Protein AF-A0A534Q2J2-F1 (afdb_monomer_lite)

Foldseek 3Di:
DAPDPQFEEDALPPALLVLLLVLCCCPPPNVSHDYDHDHPPDPPPPCRVGNAYACHPPHPQHDDQQFHSLRCSCVVRVNCPDVVSVLSRVLNCCRPPNVVCCVPPPSSVVLNVLLCVQLDDDDSVCSRVSSVSSSVSVVVVVVVVVVVD

Secondary structure (DSSP, 8-state):
----TTEEEEES---HHHHHHHHHIIIII-TT-EEEEE-TT-----HHHH-EE-SSTTSSS--BTTB-HHHHHHHHTT-TT-HHHHHHHHHHHHHHT-GGGGGT-HHHHHHHHHHHHHH-S--GGGHHHHHHHHHHHHHHHHHHHHHT-

Structure (mmCIF, N/CA/C/O backbone):
data_AF-A0A534Q2J2-F1
#
_entry.id   AF-A0A534Q2J2-F1
#
loop_
_atom_site.group_PDB
_atom_site.id
_atom_site.type_symbol
_atom_site.label_atom_id
_atom_site.label_alt_id
_atom_site.label_comp_id
_atom_site.label_asym_id
_atom_site.label_entity_id
_atom_site.label_seq_id
_atom_site.pdbx_PDB_ins_code
_atom_site.Cartn_x
_atom_site.Cartn_y
_atom_site.Cartn_z
_atom_site.occupancy
_atom_site.B_iso_or_equiv
_atom_site.auth_seq_id
_atom_site.auth_comp_id
_atom_site.auth_asym_id
_atom_site.auth_atom_id
_atom_site.pdbx_PDB_model_num
ATOM 1 N N . ALA A 1 1 ? 14.006 -16.209 -17.488 1.00 49.66 1 ALA A N 1
ATOM 2 C CA . ALA A 1 1 ? 13.308 -17.183 -16.625 1.00 49.66 1 ALA A CA 1
ATOM 3 C C . ALA A 1 1 ? 12.352 -16.402 -15.736 1.00 49.66 1 ALA A C 1
ATOM 5 O O . ALA A 1 1 ? 12.760 -15.357 -15.252 1.00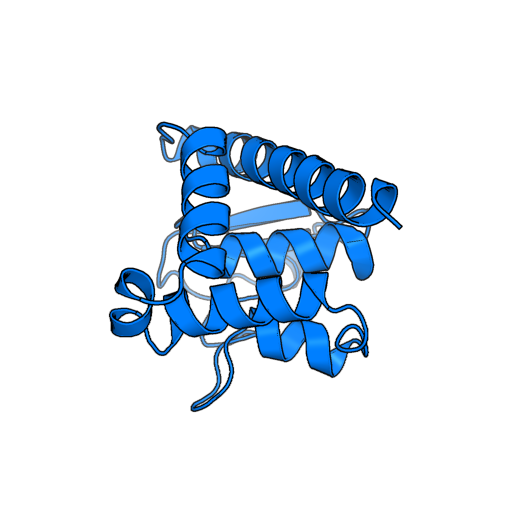 49.66 1 ALA A O 1
ATOM 6 N N . TYR A 1 2 ? 11.099 -16.844 -15.605 1.00 52.06 2 TYR A N 1
ATOM 7 C CA . TYR A 1 2 ? 10.082 -16.161 -14.800 1.00 52.06 2 TYR A CA 1
ATOM 8 C C . TYR A 1 2 ? 10.509 -16.102 -13.326 1.00 52.06 2 TYR A C 1
ATOM 10 O O . TYR A 1 2 ? 10.651 -17.160 -12.721 1.00 52.06 2 TYR A O 1
ATOM 18 N N . LEU A 1 3 ? 10.718 -14.911 -12.746 1.00 57.62 3 LEU A N 1
ATOM 19 C CA . LEU A 1 3 ? 11.135 -14.786 -11.333 1.00 57.62 3 LEU A CA 1
ATOM 20 C C . LEU A 1 3 ? 10.022 -15.117 -10.308 1.00 57.62 3 LEU A C 1
ATOM 22 O O . LEU A 1 3 ? 10.268 -15.087 -9.098 1.00 57.62 3 LEU A O 1
ATOM 26 N N . GLY A 1 4 ? 8.829 -15.513 -10.770 1.00 64.31 4 GLY A N 1
ATOM 27 C CA . GLY A 1 4 ? 7.817 -16.218 -9.976 1.00 64.31 4 GLY A CA 1
ATOM 28 C C . GLY A 1 4 ? 6.434 -15.566 -9.985 1.00 64.31 4 GLY A C 1
ATOM 29 O O . GLY A 1 4 ? 6.308 -14.357 -10.165 1.00 64.31 4 GLY A O 1
ATOM 30 N N . LYS A 1 5 ? 5.399 -16.393 -9.758 1.00 78.75 5 LYS A N 1
ATOM 31 C CA . LYS A 1 5 ? 3.964 -16.028 -9.763 1.00 78.75 5 LYS A CA 1
ATOM 32 C C . LYS A 1 5 ? 3.617 -14.850 -8.852 1.00 78.75 5 LYS A C 1
ATOM 34 O O . LYS A 1 5 ? 2.720 -14.080 -9.169 1.00 78.75 5 LYS A O 1
ATOM 39 N N . HIS A 1 6 ? 4.399 -14.712 -7.792 1.00 91.06 6 HIS A N 1
ATOM 40 C CA . HIS A 1 6 ? 4.155 -13.828 -6.664 1.00 91.06 6 HIS A CA 1
ATOM 41 C C . HIS A 1 6 ? 5.146 -12.657 -6.595 1.00 91.06 6 HIS A C 1
ATOM 43 O O . HIS A 1 6 ? 5.318 -12.061 -5.542 1.00 91.06 6 HIS A O 1
ATOM 49 N N . LEU A 1 7 ? 5.894 -12.368 -7.670 1.00 91.94 7 LEU A N 1
ATOM 50 C CA . LEU A 1 7 ? 6.807 -11.220 -7.690 1.00 91.94 7 LEU A CA 1
ATOM 51 C C . LEU A 1 7 ? 6.084 -9.965 -8.192 1.00 91.94 7 LEU A C 1
ATOM 53 O O . LEU A 1 7 ? 5.516 -9.974 -9.288 1.00 91.94 7 LEU A O 1
ATOM 57 N N . TYR A 1 8 ? 6.182 -8.885 -7.424 1.00 93.44 8 TYR A N 1
ATOM 58 C CA . TYR A 1 8 ? 5.623 -7.573 -7.727 1.00 93.44 8 TYR A CA 1
ATOM 59 C C . TYR A 1 8 ? 6.723 -6.512 -7.730 1.00 93.44 8 TYR A C 1
ATOM 61 O O . TYR A 1 8 ? 7.577 -6.522 -6.848 1.00 93.44 8 TYR A O 1
ATOM 69 N N . THR A 1 9 ? 6.704 -5.594 -8.698 1.00 93.25 9 THR A N 1
ATOM 70 C CA . THR A 1 9 ? 7.722 -4.535 -8.820 1.00 93.25 9 THR A CA 1
ATOM 71 C C . THR A 1 9 ? 7.128 -3.145 -8.674 1.00 93.25 9 THR A C 1
ATOM 73 O O . THR A 1 9 ? 6.100 -2.836 -9.273 1.00 93.25 9 THR A O 1
ATOM 76 N N . THR A 1 10 ? 7.816 -2.287 -7.929 1.00 94.69 10 THR A N 1
ATOM 77 C CA . THR A 1 10 ? 7.498 -0.860 -7.810 1.00 94.69 10 THR A CA 1
ATOM 78 C C . THR A 1 10 ? 8.774 -0.042 -7.580 1.00 94.69 10 THR A C 1
ATOM 80 O O . THR A 1 10 ? 9.884 -0.571 -7.690 1.00 94.69 10 THR A O 1
ATOM 83 N N . TRP A 1 11 ? 8.638 1.251 -7.302 1.00 94.44 11 TRP A N 1
ATOM 84 C CA . TRP A 1 11 ? 9.770 2.121 -7.001 1.00 94.44 11 TRP A CA 1
ATOM 85 C C . TRP A 1 11 ? 10.281 1.972 -5.565 1.00 94.44 11 TRP A C 1
ATOM 87 O O . TRP A 1 11 ? 9.532 1.628 -4.656 1.00 94.44 11 TRP A O 1
ATOM 97 N N . ASP A 1 12 ? 11.567 2.251 -5.359 1.00 94.75 12 ASP A N 1
ATOM 98 C CA . ASP A 1 12 ? 12.240 2.197 -4.051 1.00 94.75 12 ASP A CA 1
ATOM 99 C C . ASP A 1 12 ? 11.842 3.331 -3.077 1.00 94.75 12 ASP A C 1
ATOM 101 O O . ASP A 1 12 ? 12.229 3.319 -1.906 1.00 94.75 12 ASP A O 1
ATOM 105 N N . SER A 1 13 ? 10.999 4.271 -3.511 1.00 93.19 13 SER A N 1
ATOM 106 C CA . SER A 1 13 ? 10.403 5.306 -2.667 1.00 93.19 13 SER A CA 1
ATOM 107 C C . SER A 1 13 ? 9.284 4.735 -1.789 1.00 93.19 13 SER A C 1
ATOM 109 O O . SER A 1 13 ? 8.151 4.547 -2.226 1.00 93.19 13 SER A O 1
ATOM 111 N N . LEU A 1 14 ? 9.575 4.489 -0.513 1.00 95.81 14 LEU A N 1
ATOM 112 C CA . LEU A 1 14 ? 8.611 3.946 0.455 1.00 95.81 14 LEU A CA 1
ATOM 113 C C . LEU A 1 14 ? 7.670 5.018 1.034 1.00 95.81 14 LEU A C 1
ATOM 115 O O . LEU A 1 14 ? 7.703 5.319 2.233 1.00 95.81 14 LEU A O 1
ATOM 119 N N . GLU A 1 15 ? 6.852 5.612 0.171 1.00 96.62 15 GLU A N 1
ATOM 120 C CA . GLU A 1 15 ? 5.785 6.541 0.551 1.00 96.62 15 GLU A CA 1
ATOM 121 C C . GLU A 1 15 ? 4.543 5.787 1.072 1.00 96.62 15 GLU A C 1
ATOM 123 O O . GLU A 1 15 ? 4.351 4.608 0.741 1.00 96.62 15 GLU A O 1
ATOM 128 N N . PRO A 1 16 ? 3.711 6.410 1.932 1.00 98.19 16 PRO A N 1
ATOM 129 C CA . PRO A 1 16 ? 2.595 5.709 2.569 1.00 98.19 16 PRO A CA 1
ATOM 130 C C . PRO A 1 16 ? 1.543 5.138 1.606 1.00 98.19 16 PRO A C 1
ATOM 132 O O . PRO A 1 16 ? 1.034 4.048 1.847 1.00 98.19 16 PRO A O 1
ATOM 135 N N . ASP A 1 17 ? 1.242 5.820 0.506 1.00 97.94 17 ASP A N 1
ATOM 136 C CA . ASP A 1 17 ? 0.370 5.335 -0.572 1.00 97.94 17 ASP A CA 1
ATOM 137 C C . ASP A 1 17 ? 0.889 4.037 -1.212 1.00 97.94 17 ASP A C 1
ATOM 139 O O . ASP A 1 17 ? 0.143 3.066 -1.356 1.00 97.94 17 ASP A O 1
ATOM 143 N N . ARG A 1 18 ? 2.185 3.964 -1.521 1.00 97.69 18 ARG A N 1
ATOM 144 C CA . ARG A 1 18 ? 2.801 2.768 -2.118 1.00 97.69 18 ARG A CA 1
ATOM 145 C C . ARG A 1 18 ? 2.832 1.593 -1.153 1.00 97.69 18 ARG A C 1
ATOM 147 O O . ARG A 1 18 ? 2.488 0.467 -1.517 1.00 97.69 18 ARG A O 1
ATOM 154 N N . LEU A 1 19 ? 3.198 1.865 0.098 1.00 98.50 19 LEU A N 1
ATOM 155 C CA . LEU A 1 19 ? 3.180 0.882 1.182 1.00 98.50 19 LEU A CA 1
ATOM 156 C C . LEU A 1 19 ? 1.758 0.361 1.448 1.00 98.50 19 LEU A C 1
ATOM 158 O O . LEU A 1 19 ? 1.593 -0.821 1.742 1.00 98.50 19 LEU A O 1
ATOM 162 N N . ALA A 1 20 ? 0.729 1.200 1.286 1.00 98.44 20 ALA A N 1
ATOM 163 C CA . ALA A 1 20 ? -0.665 0.772 1.358 1.00 98.44 20 ALA A CA 1
ATOM 164 C C . ALA A 1 20 ? -1.003 -0.252 0.265 1.00 98.44 20 ALA A C 1
ATOM 166 O O . ALA A 1 20 ? -1.589 -1.295 0.561 1.00 98.44 20 ALA A O 1
ATOM 167 N N . VAL A 1 21 ? -0.595 -0.002 -0.985 1.00 98.31 21 VAL A N 1
ATOM 168 C CA . VAL A 1 21 ? -0.798 -0.946 -2.098 1.00 98.31 21 VAL A CA 1
ATOM 169 C C . VAL A 1 21 ? -0.073 -2.266 -1.837 1.00 98.31 21 VAL A C 1
ATOM 171 O O . VAL A 1 21 ? -0.673 -3.330 -1.994 1.00 98.31 21 VAL A O 1
ATOM 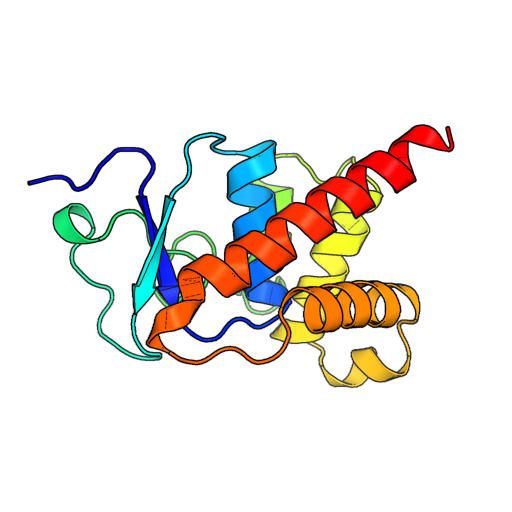174 N N . MET A 1 22 ? 1.186 -2.208 -1.388 1.00 98.38 22 MET A N 1
ATOM 175 C CA . MET A 1 22 ? 1.969 -3.392 -1.014 1.00 98.38 22 MET A CA 1
ATOM 176 C C . MET A 1 22 ? 1.251 -4.223 0.048 1.00 98.38 22 MET A C 1
ATOM 178 O O . MET A 1 22 ? 1.064 -5.428 -0.125 1.00 98.38 22 MET A O 1
ATOM 182 N N . TRP A 1 23 ? 0.813 -3.573 1.126 1.00 98.62 23 TRP A N 1
ATOM 183 C CA . TRP A 1 23 ? 0.153 -4.232 2.246 1.00 98.62 23 TRP A CA 1
ATOM 184 C C . TRP A 1 23 ? -1.174 -4.870 1.856 1.00 98.62 23 TRP A C 1
ATOM 186 O O . TRP A 1 23 ? -1.412 -6.032 2.183 1.00 98.62 23 TRP A O 1
ATOM 196 N N . VAL A 1 24 ? -2.008 -4.165 1.086 1.00 98.31 24 VAL A N 1
ATOM 197 C CA . VAL A 1 24 ? -3.270 -4.731 0.595 1.00 98.31 24 VAL A CA 1
ATOM 198 C C . VAL A 1 24 ? -3.015 -5.923 -0.330 1.00 98.31 24 VAL A C 1
ATOM 200 O O . VAL A 1 24 ? -3.699 -6.941 -0.199 1.00 98.31 24 VAL A O 1
ATOM 203 N N . PHE A 1 25 ? -2.020 -5.837 -1.224 1.00 95.56 25 PHE A N 1
ATOM 204 C CA . PHE A 1 25 ? -1.630 -6.966 -2.069 1.00 95.56 25 PHE A CA 1
ATOM 205 C C . PHE A 1 25 ? -1.271 -8.182 -1.223 1.00 95.56 25 PHE A C 1
ATOM 207 O O . PHE A 1 25 ? -1.903 -9.225 -1.373 1.00 95.56 25 PHE A O 1
ATOM 214 N N . GLN A 1 26 ? -0.299 -8.041 -0.321 1.00 97.50 26 GLN A N 1
ATOM 215 C CA . GLN A 1 26 ? 0.212 -9.177 0.437 1.00 97.50 26 GLN A CA 1
ATOM 216 C C . GLN A 1 26 ? -0.835 -9.755 1.393 1.00 97.50 26 GLN A C 1
ATOM 218 O O . GLN A 1 26 ? -0.937 -10.966 1.538 1.00 97.50 26 GLN A O 1
ATOM 223 N N . ARG A 1 27 ? -1.657 -8.921 2.036 1.00 97.69 27 ARG A N 1
ATOM 224 C CA . ARG A 1 27 ? -2.600 -9.403 3.051 1.00 97.69 27 ARG A CA 1
ATOM 225 C C . ARG A 1 27 ? -3.889 -9.994 2.476 1.00 97.69 27 ARG A C 1
ATOM 227 O O . ARG A 1 27 ? -4.441 -10.911 3.078 1.00 97.69 27 ARG A O 1
ATOM 234 N N . PHE A 1 28 ? -4.385 -9.487 1.343 1.00 97.31 28 PHE A N 1
ATOM 235 C CA . PHE A 1 28 ? -5.724 -9.843 0.841 1.00 97.31 28 PHE A CA 1
ATOM 236 C C . PHE A 1 28 ? -5.752 -10.425 -0.572 1.00 97.31 28 PHE A C 1
ATOM 238 O O . PHE A 1 28 ? -6.738 -11.067 -0.932 1.00 97.31 28 PHE A O 1
ATOM 245 N N . VAL A 1 29 ? -4.720 -10.196 -1.388 1.00 95.38 29 VAL A N 1
ATOM 246 C CA . VAL A 1 29 ? -4.736 -10.569 -2.813 1.00 95.38 29 VAL A CA 1
ATOM 247 C C . VAL A 1 29 ? -3.793 -11.730 -3.101 1.00 95.38 29 VAL A C 1
ATOM 249 O O . VAL A 1 29 ? -4.178 -12.673 -3.790 1.00 95.38 29 VAL A O 1
ATOM 252 N N . ASP A 1 30 ? -2.570 -11.664 -2.583 1.00 95.50 30 ASP A N 1
ATOM 253 C CA . ASP A 1 30 ? -1.528 -12.664 -2.776 1.00 95.50 30 ASP A CA 1
ATOM 254 C C . ASP A 1 30 ? -0.656 -12.802 -1.509 1.00 95.50 30 ASP A C 1
ATOM 256 O O . ASP A 1 30 ? 0.322 -12.070 -1.360 1.00 95.50 30 ASP A O 1
ATOM 260 N N . PRO A 1 31 ? -0.980 -13.744 -0.600 1.00 95.06 31 PRO A N 1
ATOM 261 C CA . PRO A 1 31 ? -0.217 -13.996 0.630 1.00 95.06 31 PRO A CA 1
ATOM 262 C C . PRO A 1 31 ? 1.265 -14.320 0.423 1.00 95.06 31 PRO A C 1
ATOM 264 O O . PRO A 1 31 ? 2.076 -14.086 1.319 1.00 95.06 31 PRO A O 1
ATOM 267 N N . ASP A 1 32 ? 1.627 -14.823 -0.759 1.00 94.31 32 ASP A N 1
ATOM 268 C CA . ASP A 1 32 ? 3.001 -15.181 -1.113 1.00 94.31 32 ASP A CA 1
ATOM 269 C C . ASP A 1 32 ? 3.740 -14.032 -1.829 1.00 94.31 32 ASP A C 1
ATOM 271 O O . ASP A 1 32 ? 4.857 -14.226 -2.330 1.00 94.31 32 ASP A O 1
ATOM 275 N N . ALA A 1 33 ? 3.129 -12.838 -1.902 1.00 95.06 33 ALA A N 1
ATOM 276 C CA . ALA A 1 33 ? 3.690 -11.675 -2.576 1.00 95.06 33 ALA A CA 1
ATOM 277 C C . ALA A 1 33 ? 5.097 -11.336 -2.063 1.00 95.06 33 ALA A C 1
ATOM 279 O O . ALA A 1 33 ? 5.353 -11.194 -0.868 1.00 95.06 33 ALA A O 1
ATOM 280 N N . ARG A 1 34 ? 6.012 -11.153 -3.014 1.00 93.56 34 ARG A N 1
ATOM 281 C CA . ARG A 1 34 ? 7.374 -10.654 -2.822 1.00 93.56 34 ARG A CA 1
ATOM 282 C C . ARG A 1 34 ? 7.540 -9.382 -3.629 1.00 93.56 34 ARG A C 1
ATOM 284 O O . ARG A 1 34 ? 7.082 -9.310 -4.770 1.00 93.56 34 ARG A O 1
ATOM 291 N N . PHE A 1 35 ? 8.257 -8.419 -3.069 1.00 94.00 35 PHE A N 1
ATOM 292 C CA . PHE A 1 35 ? 8.436 -7.110 -3.681 1.00 94.00 35 PHE A CA 1
ATOM 293 C C . PHE A 1 35 ? 9.862 -6.924 -4.184 1.00 94.00 35 PHE A C 1
ATOM 295 O O . PHE A 1 35 ? 10.832 -7.259 -3.504 1.00 94.00 35 PHE A O 1
ATOM 302 N N . TYR A 1 36 ? 9.976 -6.392 -5.392 1.00 92.12 36 TYR A N 1
ATOM 303 C CA . TYR A 1 36 ? 11.224 -5.965 -5.994 1.00 92.12 36 TYR A CA 1
ATOM 304 C C . TYR A 1 36 ? 11.161 -4.464 -6.258 1.00 92.12 36 TYR A C 1
ATOM 306 O O . TYR A 1 36 ? 10.154 -3.941 -6.736 1.00 92.12 36 TYR A O 1
ATOM 314 N N . PHE A 1 37 ? 12.238 -3.765 -5.926 1.00 92.75 37 PHE A N 1
ATOM 315 C CA . PHE A 1 37 ? 12.284 -2.312 -5.979 1.00 92.75 37 PHE A CA 1
ATOM 316 C C . PHE A 1 37 ? 13.248 -1.864 -7.066 1.00 92.75 37 PHE A C 1
ATOM 318 O O . PHE A 1 37 ? 14.350 -2.398 -7.202 1.00 92.75 37 PHE A O 1
ATOM 325 N N . VAL A 1 38 ? 12.824 -0.871 -7.837 1.00 91.38 38 VAL A N 1
ATOM 326 C CA . VAL A 1 38 ? 13.651 -0.212 -8.848 1.00 91.38 38 VAL A CA 1
ATOM 327 C C . VAL A 1 38 ? 13.674 1.288 -8.617 1.00 91.38 38 VAL A C 1
ATOM 329 O O . VAL A 1 38 ? 12.805 1.838 -7.948 1.00 91.38 38 VAL A O 1
ATOM 332 N N . ARG A 1 39 ? 14.649 1.979 -9.203 1.00 91.62 39 ARG A N 1
ATOM 333 C CA . ARG A 1 39 ? 14.697 3.439 -9.094 1.00 91.62 39 ARG A CA 1
ATOM 334 C C . ARG A 1 39 ? 13.472 4.084 -9.758 1.00 91.62 39 ARG A C 1
ATOM 336 O O . ARG A 1 39 ? 13.030 3.583 -10.803 1.00 91.62 39 ARG A O 1
ATOM 343 N N . PRO A 1 40 ? 12.975 5.217 -9.235 1.00 90.06 40 PRO A N 1
ATOM 344 C CA . PRO A 1 40 ? 11.922 5.987 -9.870 1.00 90.06 40 PRO A CA 1
ATOM 345 C C . PRO A 1 40 ? 12.270 6.315 -11.318 1.00 90.06 40 PRO A C 1
ATOM 347 O O . PRO A 1 40 ? 13.428 6.581 -11.646 1.00 90.06 40 PRO A O 1
ATOM 350 N N . PHE A 1 41 ? 11.261 6.274 -12.187 1.00 84.38 41 PHE A N 1
ATOM 351 C CA . PHE A 1 41 ? 11.388 6.544 -13.626 1.00 84.38 41 PHE A CA 1
ATOM 352 C C . PHE A 1 41 ? 12.331 5.607 -14.401 1.00 84.38 41 PHE A C 1
ATOM 354 O O . PHE A 1 41 ? 12.613 5.859 -15.573 1.00 84.38 41 PHE A O 1
ATOM 361 N N . SER A 1 42 ? 12.803 4.513 -13.796 1.00 82.75 42 SER A N 1
ATOM 362 C CA . SER A 1 42 ? 13.446 3.447 -14.565 1.00 82.75 42 SER A CA 1
ATOM 363 C C . SER A 1 42 ? 12.426 2.783 -15.506 1.00 82.75 42 SER A C 1
ATOM 365 O O . SER A 1 42 ? 11.237 2.723 -15.173 1.00 82.75 42 SER A O 1
ATOM 367 N N . PRO A 1 43 ? 12.845 2.303 -16.694 1.00 71.81 43 PRO A N 1
ATOM 368 C CA . PRO A 1 43 ? 11.949 1.584 -17.594 1.00 71.81 43 PRO A CA 1
ATOM 369 C C . PRO A 1 43 ? 11.293 0.413 -16.870 1.00 71.81 43 PRO A C 1
ATOM 371 O O . PRO A 1 43 ? 12.002 -0.346 -16.207 1.00 71.81 43 PRO A O 1
ATOM 374 N N . THR A 1 44 ? 9.971 0.252 -17.026 1.00 63.41 44 THR A N 1
ATOM 375 C CA . THR A 1 44 ? 9.234 -0.888 -16.467 1.00 63.41 44 THR A CA 1
ATOM 376 C C . THR A 1 44 ? 9.920 -2.168 -16.921 1.00 63.41 44 THR A C 1
ATOM 378 O O . THR A 1 44 ? 9.927 -2.475 -18.118 1.00 63.41 44 THR A O 1
ATOM 381 N N . PRO A 1 45 ? 10.568 -2.888 -16.006 1.00 64.12 45 PRO A N 1
ATOM 382 C CA . PRO A 1 45 ? 11.521 -3.885 -16.434 1.00 64.12 45 PRO A CA 1
ATOM 383 C C . PRO A 1 45 ? 10.750 -5.168 -16.822 1.00 64.12 45 PRO A C 1
ATOM 385 O O . PRO A 1 45 ? 9.642 -5.387 -16.334 1.00 64.12 45 PRO A O 1
ATOM 388 N N . ASP A 1 46 ? 11.257 -5.957 -17.788 1.00 74.12 46 ASP A N 1
ATOM 389 C CA . ASP A 1 46 ? 10.518 -7.069 -18.436 1.00 74.12 46 ASP A CA 1
ATOM 390 C C . ASP A 1 46 ? 9.722 -7.886 -17.406 1.00 74.12 46 ASP A C 1
ATOM 392 O O . ASP A 1 46 ? 10.314 -8.448 -16.489 1.00 74.12 46 ASP A O 1
ATOM 396 N N . LYS A 1 47 ? 8.392 -7.993 -17.560 1.00 70.81 47 LYS A N 1
ATOM 397 C CA . LYS A 1 47 ? 7.500 -8.721 -16.635 1.00 70.81 47 LYS A CA 1
ATOM 398 C C . LYS A 1 47 ? 7.971 -10.152 -16.354 1.00 70.81 47 LYS A C 1
ATOM 400 O O . LYS A 1 47 ? 7.736 -10.692 -15.274 1.00 70.81 47 LYS A O 1
ATOM 405 N N . ARG A 1 48 ? 8.651 -10.793 -17.310 1.00 71.81 48 ARG A N 1
ATOM 406 C CA . ARG A 1 48 ? 9.241 -12.127 -17.120 1.00 71.81 48 ARG A CA 1
ATOM 407 C C . ARG A 1 48 ? 10.414 -12.097 -16.147 1.00 71.81 48 ARG A C 1
ATOM 409 O O . ARG A 1 48 ? 10.650 -13.084 -15.465 1.00 71.81 48 ARG A O 1
ATOM 416 N N . ILE A 1 49 ? 11.145 -10.998 -16.090 1.00 73.25 49 ILE A N 1
ATOM 417 C CA . ILE A 1 49 ? 12.320 -10.830 -15.244 1.00 73.25 49 ILE A CA 1
ATOM 418 C C . ILE A 1 49 ? 11.946 -10.134 -13.933 1.00 73.25 49 ILE A C 1
ATOM 420 O O . ILE A 1 49 ? 12.521 -10.467 -12.919 1.00 73.25 49 ILE A O 1
ATOM 424 N N . PHE A 1 50 ? 10.957 -9.246 -13.892 1.00 78.62 50 PHE A N 1
ATOM 425 C CA . PHE A 1 50 ? 10.705 -8.401 -12.718 1.00 78.62 50 PHE A CA 1
ATOM 426 C C . PHE A 1 50 ? 9.284 -8.527 -12.158 1.00 78.62 50 PHE A C 1
ATOM 428 O O . PHE A 1 50 ? 8.899 -7.816 -11.241 1.00 78.62 50 PHE A O 1
ATOM 435 N N . GLY A 1 51 ? 8.488 -9.474 -12.648 1.00 87.00 51 GLY A N 1
ATOM 436 C CA . GLY A 1 51 ? 7.154 -9.709 -12.106 1.00 87.00 51 GLY A CA 1
ATOM 437 C C . GLY A 1 51 ? 6.155 -8.607 -12.466 1.00 87.00 51 GLY A C 1
ATOM 438 O O . GLY A 1 51 ? 6.328 -7.869 -13.436 1.00 87.00 51 GLY A O 1
ATOM 439 N N . THR A 1 52 ? 5.050 -8.548 -11.727 1.00 90.19 52 THR A N 1
ATOM 440 C CA . THR A 1 52 ? 3.928 -7.648 -12.020 1.00 90.19 52 THR A CA 1
ATOM 441 C C . THR A 1 52 ? 4.192 -6.261 -11.446 1.00 90.19 52 THR A C 1
ATOM 443 O O . THR A 1 52 ? 4.281 -6.096 -10.233 1.00 90.19 52 THR A O 1
ATOM 446 N N . ALA A 1 53 ? 4.299 -5.253 -12.310 1.00 92.31 53 ALA A N 1
ATOM 447 C CA . ALA A 1 53 ? 4.425 -3.873 -11.860 1.00 92.31 53 ALA A CA 1
ATOM 448 C C . ALA A 1 53 ? 3.126 -3.375 -11.201 1.00 92.31 53 ALA A C 1
ATOM 450 O O . ALA A 1 53 ? 2.033 -3.722 -11.657 1.00 92.31 53 ALA A O 1
ATOM 451 N N . PHE A 1 54 ? 3.255 -2.530 -10.181 1.00 94.19 54 PHE A N 1
ATOM 452 C CA . PHE A 1 54 ? 2.162 -1.772 -9.568 1.00 94.19 54 PHE A CA 1
ATOM 453 C C . PHE A 1 54 ? 2.664 -0.397 -9.126 1.00 94.19 54 PHE A C 1
ATOM 455 O O . PHE A 1 54 ? 3.858 -0.214 -8.878 1.00 94.19 54 PHE A O 1
ATOM 462 N N . ASP A 1 55 ? 1.740 0.549 -9.012 1.00 94.50 55 ASP A N 1
ATOM 463 C CA . ASP A 1 55 ? 2.002 1.924 -8.594 1.00 94.50 55 ASP A CA 1
ATOM 464 C C . ASP A 1 55 ? 3.138 2.593 -9.395 1.00 94.50 55 ASP A C 1
ATOM 466 O O . ASP A 1 55 ? 3.998 3.311 -8.894 1.00 94.50 55 ASP A O 1
ATOM 470 N N . THR A 1 56 ? 3.156 2.292 -10.693 1.00 92.00 56 THR A N 1
ATOM 471 C CA . THR A 1 56 ? 4.008 2.927 -11.703 1.00 92.00 56 THR A CA 1
ATOM 472 C C . THR A 1 56 ? 3.158 3.329 -12.914 1.00 92.00 56 THR A C 1
ATOM 474 O O . THR A 1 56 ? 2.091 2.737 -13.125 1.00 92.00 56 THR A O 1
ATOM 477 N N . PRO A 1 57 ? 3.590 4.297 -13.750 1.00 88.38 57 PRO A N 1
ATOM 478 C CA . PRO A 1 57 ? 2.749 4.855 -14.817 1.00 88.38 57 PRO A CA 1
ATOM 479 C C . PRO A 1 57 ? 2.131 3.825 -15.778 1.00 88.38 57 PRO A C 1
ATOM 481 O O . PRO A 1 57 ? 0.991 3.996 -16.202 1.00 88.38 57 PRO A O 1
ATOM 484 N N . GLU A 1 58 ? 2.851 2.740 -16.076 1.00 84.25 58 GLU A N 1
ATOM 485 C CA . GLU A 1 58 ? 2.438 1.702 -17.038 1.00 84.25 58 GLU A CA 1
ATOM 486 C C . GLU A 1 58 ? 1.765 0.481 -16.382 1.00 84.25 58 GLU A C 1
ATOM 488 O O . GLU A 1 58 ? 1.395 -0.479 -17.059 1.00 84.25 58 GLU A O 1
ATOM 493 N N . SER A 1 59 ? 1.636 0.468 -15.055 1.00 90.81 59 SER A N 1
ATOM 494 C CA . SER A 1 59 ? 1.081 -0.678 -14.330 1.00 90.81 59 SER A CA 1
ATOM 495 C C . SER A 1 59 ? -0.450 -0.733 -14.373 1.00 90.81 59 SER A C 1
ATOM 497 O O . SER A 1 59 ? -1.130 0.275 -14.551 1.00 90.81 59 SER A O 1
ATOM 499 N N . GLU A 1 60 ? -1.025 -1.927 -14.212 1.00 90.62 60 GLU A N 1
ATOM 500 C CA . GLU A 1 60 ? -2.484 -2.115 -14.187 1.00 90.62 60 GLU A CA 1
ATOM 501 C C . GLU A 1 60 ? -3.120 -1.455 -12.954 1.00 90.62 60 GLU A C 1
ATOM 503 O O . GLU A 1 60 ? -4.108 -0.725 -13.067 1.00 90.62 60 GLU A O 1
ATOM 508 N N . VAL A 1 61 ? -2.506 -1.670 -11.788 1.00 94.75 61 VAL A N 1
ATOM 509 C CA . VAL A 1 61 ? -2.846 -1.004 -10.529 1.00 94.75 61 VAL A CA 1
ATOM 510 C C . VAL A 1 61 ? -1.988 0.246 -10.417 1.00 94.75 61 VAL A C 1
ATOM 512 O O . VAL A 1 61 ? -0.820 0.157 -10.058 1.00 94.75 61 VAL A O 1
ATOM 515 N N . ARG A 1 62 ? -2.565 1.398 -10.749 1.00 94.56 62 ARG A N 1
ATOM 516 C CA . ARG A 1 62 ? -1.903 2.707 -10.754 1.00 94.56 62 ARG A CA 1
ATOM 517 C C . ARG A 1 62 ? -2.893 3.810 -10.406 1.00 94.56 62 ARG A C 1
ATOM 519 O O . ARG A 1 62 ? -4.105 3.596 -10.526 1.00 94.56 62 ARG A O 1
ATOM 526 N N . ARG A 1 63 ? -2.379 5.007 -10.119 1.00 94.62 63 ARG A N 1
ATOM 527 C CA . ARG A 1 63 ? -3.181 6.230 -10.114 1.00 94.62 63 ARG A CA 1
ATOM 528 C C . ARG A 1 63 ? -4.009 6.391 -11.377 1.00 94.62 63 ARG A C 1
ATOM 530 O O . ARG A 1 63 ? -3.513 6.262 -12.500 1.00 94.62 63 ARG A O 1
ATOM 537 N N . THR A 1 64 ? -5.240 6.827 -11.191 1.00 90.88 64 THR A N 1
ATOM 538 C CA . THR A 1 64 ? -6.058 7.445 -12.232 1.00 90.88 64 THR A CA 1
ATOM 539 C C . THR A 1 64 ? -6.395 8.876 -11.819 1.00 90.88 64 THR A C 1
ATOM 541 O O . THR A 1 64 ? -6.075 9.297 -10.711 1.00 90.88 64 THR A O 1
ATOM 544 N N . GLY A 1 65 ? -7.029 9.656 -12.699 1.00 87.25 65 GLY A N 1
ATOM 545 C CA . GLY A 1 65 ? -7.296 1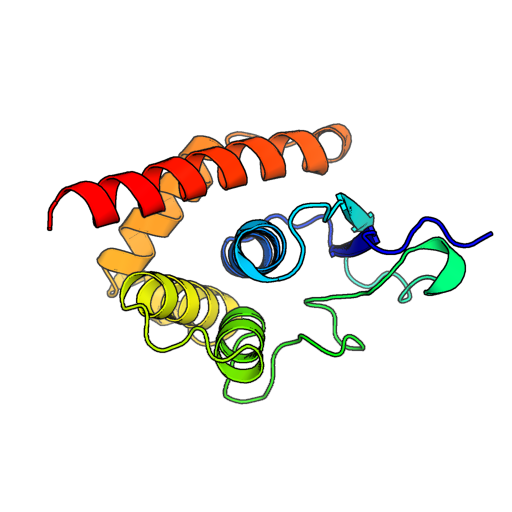1.075 -12.432 1.00 87.25 65 GLY A CA 1
ATOM 546 C C . GLY A 1 65 ? -8.015 11.358 -11.104 1.00 87.25 65 GLY A C 1
ATOM 547 O O . GLY A 1 65 ? -7.812 12.424 -10.535 1.00 87.25 65 GLY A O 1
ATOM 548 N N . THR A 1 66 ? -8.817 10.416 -10.600 1.00 93.50 66 THR A N 1
ATOM 549 C CA . THR A 1 66 ? -9.620 10.587 -9.377 1.00 93.50 66 THR A CA 1
ATOM 550 C C . THR A 1 66 ? -9.448 9.468 -8.351 1.00 93.50 66 THR A C 1
ATOM 552 O O . THR A 1 66 ? -10.121 9.505 -7.327 1.00 93.50 66 THR A O 1
ATOM 555 N N . GLN A 1 67 ? -8.609 8.462 -8.616 1.00 96.06 67 GLN A N 1
ATOM 556 C CA . GLN A 1 67 ? -8.400 7.329 -7.708 1.00 96.06 67 GLN A CA 1
ATOM 557 C C . GLN A 1 67 ? -6.912 7.038 -7.565 1.00 96.06 67 GLN A C 1
ATOM 559 O O . GLN A 1 67 ? -6.205 6.909 -8.567 1.00 96.06 67 GLN A O 1
ATOM 564 N N . SER A 1 68 ? -6.460 6.912 -6.325 1.00 97.88 68 SER A N 1
ATOM 565 C CA . SER A 1 68 ? -5.141 6.400 -5.980 1.00 97.88 68 SER A CA 1
ATOM 566 C C . SER A 1 68 ? -4.987 4.941 -6.412 1.00 97.88 68 SER A C 1
ATOM 568 O O . SER A 1 68 ? -5.974 4.220 -6.611 1.00 97.88 68 SER A O 1
ATOM 570 N N . ALA A 1 69 ? -3.746 4.473 -6.521 1.00 97.69 69 ALA A N 1
ATOM 571 C CA . ALA A 1 69 ? -3.450 3.067 -6.777 1.00 97.69 69 ALA A CA 1
ATOM 572 C C . ALA A 1 69 ? -4.062 2.152 -5.697 1.00 97.69 69 ALA A C 1
ATOM 574 O O . ALA A 1 69 ? -4.563 1.068 -6.011 1.00 97.69 69 ALA A O 1
ATOM 575 N N . SER A 1 70 ? -4.088 2.607 -4.437 1.00 97.75 70 SER A N 1
ATOM 576 C CA . SER A 1 70 ? -4.687 1.866 -3.317 1.00 97.75 70 SER A CA 1
ATOM 577 C C . SER A 1 70 ? -6.211 1.757 -3.427 1.00 97.75 70 SER A C 1
ATOM 579 O O . SER A 1 70 ? -6.751 0.659 -3.290 1.00 97.75 70 SER A O 1
ATOM 581 N N . GLU A 1 71 ? -6.904 2.854 -3.760 1.00 98.06 71 GLU A N 1
ATOM 582 C CA . GLU A 1 71 ? -8.349 2.855 -4.014 1.00 98.06 71 GLU A CA 1
ATOM 583 C C . GLU A 1 71 ? -8.691 1.904 -5.153 1.00 98.06 71 GLU A C 1
ATOM 585 O O . GLU A 1 71 ? -9.588 1.072 -5.018 1.00 98.06 71 GLU A O 1
ATOM 590 N N . LYS A 1 72 ? -7.936 1.988 -6.255 1.00 97.06 72 LYS A N 1
ATOM 591 C CA . LYS A 1 72 ? -8.133 1.117 -7.409 1.00 97.06 72 LYS A CA 1
ATOM 592 C C . LYS A 1 72 ? -7.986 -0.356 -7.030 1.00 97.06 72 LYS A C 1
ATOM 594 O O . LYS A 1 72 ? -8.863 -1.147 -7.359 1.00 97.06 72 LYS A O 1
ATOM 599 N N . LEU A 1 73 ? -6.926 -0.722 -6.306 1.00 97.31 73 LEU A N 1
ATOM 600 C CA . LEU A 1 73 ? -6.720 -2.099 -5.853 1.00 97.31 73 LEU A CA 1
ATOM 601 C C . LEU A 1 73 ? -7.861 -2.590 -4.954 1.00 97.31 73 LEU A C 1
ATOM 603 O O . LEU A 1 73 ? -8.363 -3.691 -5.156 1.00 97.31 73 LEU A O 1
ATOM 607 N N . ILE A 1 74 ? -8.263 -1.792 -3.965 1.00 98.06 74 ILE A N 1
ATOM 608 C CA . ILE A 1 74 ? -9.295 -2.172 -2.991 1.00 98.06 74 ILE A CA 1
ATOM 609 C C . ILE A 1 74 ? -10.645 -2.379 -3.690 1.00 98.06 74 ILE A C 1
ATOM 611 O O . ILE A 1 74 ? -11.296 -3.400 -3.467 1.00 98.06 74 ILE A O 1
ATOM 615 N N . ILE A 1 75 ? -11.031 -1.457 -4.576 1.00 96.25 75 ILE A N 1
ATOM 616 C CA . ILE A 1 75 ? -12.298 -1.519 -5.317 1.00 96.25 75 ILE A CA 1
ATOM 617 C C . ILE A 1 75 ? -12.290 -2.683 -6.314 1.00 96.25 75 ILE A C 1
ATOM 619 O O . ILE A 1 75 ? -13.204 -3.505 -6.299 1.00 96.25 75 ILE A O 1
ATOM 623 N N . ASP A 1 76 ? -11.244 -2.815 -7.138 1.00 95.50 76 ASP A N 1
ATOM 624 C CA . ASP A 1 76 ? -11.162 -3.866 -8.167 1.00 95.50 76 ASP A CA 1
ATOM 625 C C . ASP A 1 76 ? -11.169 -5.285 -7.562 1.00 95.50 76 ASP A C 1
ATOM 627 O O . ASP A 1 76 ? -11.477 -6.263 -8.247 1.00 95.50 76 ASP A O 1
ATOM 631 N N . ARG A 1 77 ? -10.821 -5.417 -6.275 1.00 96.56 77 ARG A N 1
ATOM 632 C CA . ARG A 1 77 ? -10.810 -6.686 -5.531 1.00 96.56 77 ARG A CA 1
ATOM 633 C C . ARG A 1 77 ? -12.031 -6.886 -4.629 1.00 96.56 77 ARG A C 1
ATOM 635 O O . ARG A 1 77 ? -12.104 -7.918 -3.969 1.00 96.56 77 ARG A O 1
ATOM 642 N N . GLY A 1 78 ? -12.986 -5.952 -4.613 1.00 96.56 78 GLY A N 1
ATOM 643 C CA . GLY A 1 78 ? -14.207 -6.040 -3.802 1.00 96.56 78 GLY A CA 1
ATOM 644 C C . GLY A 1 78 ? -13.954 -5.983 -2.292 1.00 96.56 78 GLY A C 1
ATOM 645 O O . GLY A 1 78 ? -14.665 -6.619 -1.512 1.00 96.56 78 GLY A O 1
ATOM 646 N N . LEU A 1 79 ? -12.902 -5.272 -1.880 1.00 97.19 79 LEU A N 1
ATOM 647 C CA . LEU A 1 79 ? -12.452 -5.159 -0.489 1.00 97.19 79 LEU A CA 1
ATOM 648 C C . LEU A 1 79 ? -12.990 -3.897 0.218 1.00 97.19 79 LEU A C 1
ATOM 650 O O . LEU A 1 79 ? -12.696 -3.652 1.386 1.00 97.19 79 LEU A O 1
ATOM 654 N N . ASP A 1 80 ? -13.788 -3.093 -0.475 1.00 95.06 80 ASP A N 1
ATOM 655 C CA . ASP A 1 80 ? -14.299 -1.782 -0.063 1.00 95.06 80 ASP A CA 1
ATOM 656 C C . ASP A 1 80 ? -15.384 -1.829 1.028 1.00 95.06 80 ASP A C 1
ATOM 658 O O . ASP A 1 80 ? -15.721 -0.804 1.619 1.00 95.06 80 ASP A O 1
ATOM 662 N N . ASN A 1 81 ? -15.880 -3.022 1.365 1.00 95.62 81 ASN A N 1
ATOM 663 C CA . ASN A 1 81 ? -16.825 -3.222 2.466 1.00 95.62 81 ASN A CA 1
ATOM 664 C C . ASN A 1 81 ? -16.167 -3.179 3.859 1.00 95.62 81 ASN A C 1
ATOM 666 O O . ASN A 1 81 ? -16.874 -3.069 4.864 1.00 95.62 81 ASN A O 1
ATOM 670 N N . ASP A 1 82 ? -14.834 -3.276 3.955 1.00 96.19 82 ASP A N 1
ATOM 671 C CA . ASP A 1 82 ? -14.142 -3.148 5.239 1.00 96.19 82 ASP A CA 1
ATOM 672 C C . ASP A 1 82 ? -13.842 -1.667 5.549 1.00 96.19 82 ASP A C 1
ATOM 674 O O . ASP A 1 82 ? -13.044 -1.041 4.847 1.00 96.19 82 ASP A O 1
ATOM 678 N N . PRO A 1 83 ? -14.395 -1.085 6.633 1.00 95.31 83 PRO A N 1
ATOM 679 C CA . PRO A 1 83 ? -14.144 0.314 6.982 1.00 95.31 83 PRO A CA 1
ATOM 680 C C . PRO A 1 83 ? -12.667 0.623 7.287 1.00 95.31 83 PRO A C 1
ATOM 682 O O . PRO A 1 83 ? -12.243 1.769 7.157 1.00 95.31 83 PRO A O 1
ATOM 685 N N . ARG A 1 84 ? -11.858 -0.374 7.666 1.00 96.25 84 ARG A N 1
ATOM 686 C CA . ARG A 1 84 ? -10.404 -0.215 7.834 1.00 96.25 84 ARG A CA 1
ATOM 687 C C . ARG A 1 84 ? -9.720 -0.092 6.478 1.00 96.25 84 ARG A C 1
ATOM 689 O O . ARG A 1 84 ? -8.842 0.751 6.315 1.00 96.25 84 ARG A O 1
ATOM 696 N N . LEU A 1 85 ? -10.155 -0.871 5.487 1.00 98.00 85 LEU A N 1
ATOM 697 C CA . LEU A 1 85 ? -9.667 -0.727 4.115 1.00 98.00 85 LEU A CA 1
ATOM 698 C C . LEU A 1 85 ? -10.172 0.570 3.476 1.00 98.00 85 LEU A C 1
ATOM 700 O O . LEU A 1 85 ? -9.433 1.182 2.716 1.00 98.00 85 LEU A O 1
ATOM 704 N N . ALA A 1 86 ? -11.338 1.085 3.875 1.00 97.00 86 ALA A N 1
ATOM 705 C CA . ALA A 1 86 ? -11.763 2.432 3.496 1.00 97.00 86 ALA A CA 1
ATOM 706 C C . ALA A 1 86 ? -10.826 3.530 4.047 1.00 97.00 86 ALA A C 1
ATOM 708 O O . ALA A 1 86 ? -10.551 4.508 3.349 1.00 97.00 86 ALA A O 1
ATOM 709 N N . LEU A 1 87 ? -10.293 3.380 5.269 1.00 97.88 87 LEU A N 1
ATOM 710 C CA . LEU A 1 87 ? -9.255 4.284 5.788 1.00 97.88 87 LEU A CA 1
ATOM 711 C C . LEU A 1 87 ? -7.928 4.119 5.029 1.00 97.88 87 LEU A C 1
ATOM 713 O O . LEU A 1 87 ? -7.288 5.119 4.717 1.00 97.88 87 LEU A O 1
ATOM 717 N N . MET A 1 88 ? -7.543 2.891 4.675 1.00 98.50 88 MET A N 1
ATOM 718 C CA . MET A 1 88 ? -6.347 2.637 3.862 1.00 98.50 88 MET A CA 1
ATOM 719 C C . MET A 1 88 ? -6.450 3.276 2.466 1.00 98.50 88 MET A C 1
ATOM 721 O O . MET A 1 88 ? -5.528 3.958 2.026 1.00 98.50 88 MET A O 1
ATOM 725 N N . ALA A 1 89 ? -7.601 3.131 1.805 1.00 98.06 89 ALA A N 1
ATOM 726 C CA . ALA A 1 89 ? -7.907 3.776 0.530 1.00 98.06 89 ALA A CA 1
ATOM 727 C C . ALA A 1 89 ? -7.822 5.309 0.638 1.00 98.06 89 ALA A C 1
ATOM 729 O O . ALA A 1 89 ? -7.212 5.976 -0.196 1.00 98.06 89 ALA A O 1
ATOM 730 N N . ARG A 1 90 ? -8.381 5.876 1.716 1.00 98.31 90 ARG A N 1
ATOM 731 C CA . ARG A 1 90 ? -8.308 7.316 1.992 1.00 98.31 90 ARG A CA 1
ATOM 732 C C . ARG A 1 90 ? -6.877 7.794 2.223 1.00 98.31 90 ARG A C 1
ATOM 734 O O . ARG A 1 90 ? -6.526 8.872 1.755 1.00 98.31 90 ARG A O 1
ATOM 741 N N . LEU A 1 91 ? -6.052 7.007 2.914 1.00 98.56 91 LEU A N 1
ATOM 742 C CA . LEU A 1 91 ? -4.638 7.316 3.111 1.00 98.56 91 LEU A CA 1
ATOM 743 C C . LEU A 1 91 ? -3.919 7.427 1.765 1.00 98.56 91 LEU A C 1
ATOM 745 O O . LEU A 1 91 ? -3.261 8.439 1.528 1.00 98.56 91 LEU A O 1
ATOM 749 N N . GLY A 1 92 ? -4.098 6.455 0.866 1.00 98.12 92 GLY A N 1
ATOM 750 C CA . GLY A 1 92 ? -3.521 6.543 -0.475 1.00 98.12 92 GLY A CA 1
ATOM 751 C C . GLY A 1 92 ? -4.044 7.747 -1.261 1.00 98.12 92 GLY A C 1
ATOM 752 O O . GLY A 1 92 ? -3.256 8.475 -1.854 1.00 98.12 92 GLY A O 1
ATOM 753 N N . HIS A 1 93 ? -5.345 8.047 -1.189 1.00 98.38 93 HIS A N 1
ATOM 754 C CA . HIS A 1 93 ? -5.924 9.231 -1.835 1.00 98.38 93 HIS A CA 1
ATOM 755 C C . HIS A 1 93 ? -5.299 10.549 -1.349 1.00 98.38 93 HIS A C 1
ATOM 757 O O . HIS A 1 93 ? -5.019 11.457 -2.138 1.00 98.38 93 HIS A O 1
ATOM 763 N N . VAL A 1 94 ? -5.075 10.675 -0.040 1.00 98.38 94 VAL A N 1
ATOM 764 C CA . VAL A 1 94 ? -4.434 11.859 0.538 1.00 98.38 94 VAL A CA 1
ATOM 765 C C . VAL A 1 94 ? -2.995 11.978 0.055 1.00 98.38 94 VAL A C 1
ATOM 767 O O . VAL A 1 94 ? -2.622 13.038 -0.430 1.00 98.38 94 VAL A O 1
ATOM 770 N N . TRP A 1 95 ? -2.199 10.913 0.127 1.00 97.88 95 TRP A N 1
ATOM 771 C CA . TRP A 1 95 ? -0.786 10.976 -0.257 1.00 97.88 95 TRP A CA 1
ATOM 772 C C . TRP A 1 95 ? -0.567 11.150 -1.766 1.00 97.88 95 TRP A C 1
ATOM 774 O O . TRP A 1 95 ? 0.332 11.884 -2.167 1.00 97.88 95 TRP A O 1
ATOM 784 N N . GLU A 1 96 ? -1.422 10.559 -2.601 1.00 95.44 96 GLU A N 1
ATOM 785 C CA . GLU A 1 96 ? -1.193 10.474 -4.048 1.00 95.44 96 GLU A CA 1
ATOM 786 C C . GLU A 1 96 ? -1.965 11.531 -4.875 1.00 95.44 96 GLU A C 1
ATOM 788 O O . GLU A 1 96 ? -1.581 11.874 -6.003 1.00 95.44 96 GLU A O 1
ATOM 793 N N . ILE A 1 97 ? -3.080 12.055 -4.342 1.00 96.94 97 ILE A N 1
ATOM 794 C CA . ILE A 1 97 ? -3.990 12.971 -5.063 1.00 96.94 97 ILE A CA 1
ATOM 795 C C . ILE A 1 97 ? -4.197 14.290 -4.321 1.00 96.94 97 ILE A C 1
ATOM 797 O O . ILE A 1 97 ? -4.150 15.352 -4.944 1.00 96.94 97 ILE A O 1
ATOM 801 N N . THR A 1 98 ? -4.423 14.246 -3.006 1.00 97.25 98 THR A N 1
ATOM 802 C CA . THR A 1 98 ? -4.798 15.427 -2.206 1.00 97.25 98 THR A CA 1
ATOM 803 C C . THR A 1 98 ? -3.849 15.686 -1.030 1.00 97.25 98 THR A C 1
ATOM 805 O O . THR A 1 98 ? -4.297 15.798 0.111 1.00 97.25 98 THR A O 1
ATOM 808 N N . PRO A 1 99 ? -2.532 15.856 -1.259 1.00 96.56 99 PRO A N 1
ATOM 809 C CA . PRO A 1 99 ? -1.550 15.952 -0.172 1.00 96.56 99 PRO A CA 1
ATOM 810 C C . PRO A 1 99 ? -1.808 17.121 0.791 1.00 96.56 99 PRO A C 1
ATOM 812 O O . PRO A 1 99 ? -1.445 17.059 1.964 1.00 96.56 99 PRO A O 1
ATOM 815 N N . TRP A 1 100 ? -2.505 18.170 0.347 1.00 96.62 100 TRP A N 1
ATOM 816 C CA . TRP A 1 100 ? -2.941 19.276 1.208 1.00 96.62 100 TRP A CA 1
ATOM 817 C C . TRP A 1 100 ? -3.944 18.860 2.299 1.00 96.62 100 TRP A C 1
ATOM 819 O O . TRP A 1 100 ? -4.030 19.532 3.325 1.00 96.62 100 TRP A O 1
ATOM 829 N N . ALA A 1 101 ? 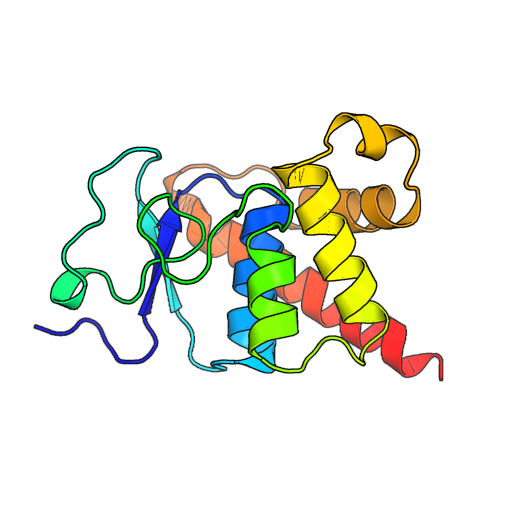-4.682 17.760 2.118 1.00 97.44 101 ALA A N 1
ATOM 830 C CA . ALA A 1 101 ? -5.626 17.237 3.105 1.00 97.44 101 ALA A CA 1
ATOM 831 C C . ALA A 1 101 ? -4.934 16.526 4.283 1.00 97.44 101 ALA A C 1
ATOM 833 O O . ALA A 1 101 ? -5.546 16.345 5.335 1.00 97.44 101 ALA A O 1
ATOM 834 N N . TYR A 1 102 ? -3.647 16.179 4.159 1.00 97.56 102 TYR A N 1
ATOM 835 C CA . TYR A 1 102 ? -2.886 15.511 5.220 1.00 97.56 102 TYR A CA 1
ATOM 836 C C . TYR A 1 102 ? -2.898 16.280 6.551 1.00 97.56 102 TYR A C 1
ATOM 838 O O . TYR A 1 102 ? -2.911 15.688 7.629 1.00 97.56 102 TYR A O 1
ATOM 846 N N . ALA A 1 103 ? -2.912 17.615 6.493 1.00 94.69 103 ALA A N 1
ATOM 847 C CA . ALA A 1 103 ? -2.905 18.452 7.689 1.00 94.69 103 ALA A CA 1
ATOM 848 C C . ALA A 1 103 ? -4.211 18.372 8.499 1.00 94.69 103 ALA A C 1
ATOM 850 O O . ALA A 1 103 ? -4.194 18.663 9.697 1.00 94.69 103 ALA A O 1
ATOM 851 N N . THR A 1 104 ? -5.325 18.004 7.861 1.00 97.38 104 THR A N 1
ATOM 852 C CA . THR A 1 104 ? -6.671 18.061 8.445 1.00 97.38 104 THR A CA 1
ATOM 853 C C . THR A 1 104 ? -7.321 16.691 8.621 1.00 97.38 104 THR A C 1
ATOM 855 O O . THR A 1 104 ? -8.183 16.553 9.488 1.00 97.38 104 THR A O 1
ATOM 858 N N . ASP A 1 105 ? -6.906 15.665 7.872 1.00 98.12 105 ASP A N 1
ATOM 859 C CA . ASP A 1 105 ? -7.368 14.292 8.092 1.00 98.12 105 ASP A CA 1
ATOM 860 C C . ASP A 1 105 ? -6.574 13.620 9.224 1.00 98.12 105 ASP A C 1
ATOM 862 O O . ASP A 1 105 ? -5.498 13.055 9.026 1.00 98.12 105 ASP A O 1
ATOM 866 N N . VAL A 1 106 ? -7.124 13.693 10.440 1.00 97.94 106 VAL A N 1
ATOM 867 C CA . VAL A 1 106 ? -6.495 13.165 11.662 1.00 97.94 106 VAL A CA 1
ATOM 868 C C . VAL A 1 106 ? -6.242 11.658 11.575 1.00 97.94 106 VAL A C 1
ATOM 870 O O . VAL A 1 106 ? -5.175 11.201 11.968 1.00 97.94 106 VAL A O 1
ATOM 873 N N . GLN A 1 107 ? -7.176 10.881 11.018 1.00 97.44 107 GLN A N 1
ATOM 874 C CA . GLN A 1 107 ? -7.034 9.422 10.961 1.00 97.44 107 GLN A CA 1
ATOM 875 C C . GLN A 1 107 ? -5.956 9.003 9.962 1.00 97.44 107 GLN A C 1
ATOM 877 O O . GLN A 1 107 ? -5.150 8.117 10.252 1.00 97.44 107 GLN A O 1
ATOM 882 N N . VAL A 1 108 ? -5.909 9.659 8.798 1.00 98.38 108 VAL A N 1
ATOM 883 C CA . VAL A 1 108 ? -4.834 9.444 7.822 1.00 98.38 108 VAL A CA 1
ATOM 884 C C . VAL A 1 108 ? -3.492 9.859 8.409 1.00 98.38 108 VAL A C 1
ATOM 886 O O . VAL A 1 108 ? -2.509 9.130 8.254 1.00 98.38 108 VAL A O 1
ATOM 889 N N . LYS A 1 109 ? -3.437 10.997 9.108 1.00 98.31 109 LYS A N 1
ATOM 890 C CA . LYS A 1 109 ? -2.218 11.479 9.757 1.00 98.31 109 LYS A CA 1
ATOM 891 C C . LYS A 1 109 ? -1.700 10.491 10.799 1.00 98.31 109 LYS A C 1
ATOM 893 O O . LYS A 1 109 ? -0.524 10.143 10.751 1.00 98.31 109 LYS A O 1
ATOM 898 N N . ASP A 1 110 ? -2.558 9.995 11.683 1.00 98.12 110 ASP A N 1
ATOM 899 C CA . ASP A 1 110 ? -2.172 9.044 12.729 1.00 98.12 110 ASP A CA 1
ATOM 900 C C . ASP A 1 110 ? -1.641 7.730 12.138 1.00 98.12 110 ASP A C 1
ATOM 902 O O . ASP A 1 110 ? -0.578 7.246 12.540 1.00 98.12 110 ASP A O 1
ATOM 906 N N . LEU A 1 111 ? -2.324 7.181 11.127 1.00 98.31 111 LEU A N 1
ATOM 907 C CA . LEU A 1 111 ? -1.865 5.971 10.443 1.00 98.31 111 LEU A CA 1
ATOM 908 C C . LEU A 1 111 ? -0.540 6.208 9.700 1.00 98.31 111 LEU A C 1
ATOM 910 O O . LEU A 1 111 ? 0.377 5.394 9.803 1.00 98.31 111 LEU A O 1
ATOM 914 N N . SER A 1 112 ? -0.390 7.354 9.032 1.00 98.44 112 SER A N 1
ATOM 915 C CA . SER A 1 112 ? 0.861 7.729 8.356 1.00 98.44 112 SER A CA 1
ATOM 916 C C . SER A 1 112 ? 2.021 7.858 9.346 1.00 98.44 112 SER A C 1
ATOM 918 O O . SER A 1 112 ? 3.113 7.360 9.085 1.00 98.44 112 SER A O 1
ATOM 920 N N . LEU A 1 113 ? 1.797 8.471 10.513 1.00 98.38 113 LEU A N 1
ATOM 921 C CA . LEU A 1 113 ? 2.806 8.579 11.569 1.00 98.38 113 LEU A CA 1
ATOM 922 C C . LEU A 1 113 ? 3.215 7.205 12.112 1.00 98.38 113 LEU A C 1
ATOM 924 O O . LEU A 1 113 ? 4.405 6.978 12.333 1.00 98.38 113 LEU A O 1
ATOM 928 N N . ARG A 1 114 ? 2.270 6.266 12.261 1.00 98.25 114 ARG A N 1
ATOM 929 C CA . ARG A 1 114 ? 2.576 4.866 12.607 1.00 98.25 114 ARG A CA 1
ATOM 930 C C . ARG A 1 114 ? 3.455 4.209 11.541 1.00 98.25 114 ARG A C 1
ATOM 932 O O . ARG A 1 114 ? 4.438 3.557 11.888 1.00 98.25 114 ARG A O 1
ATOM 939 N N . MET A 1 115 ? 3.148 4.420 10.260 1.00 98.56 115 MET A N 1
ATOM 940 C CA . MET A 1 115 ? 3.964 3.914 9.150 1.00 98.56 115 MET A CA 1
ATOM 941 C C . MET A 1 115 ? 5.368 4.525 9.156 1.00 98.56 115 MET A C 1
ATOM 943 O O . MET A 1 115 ? 6.347 3.796 9.029 1.00 98.56 115 MET A O 1
ATOM 947 N N . PHE A 1 116 ? 5.503 5.835 9.371 1.00 98.38 116 PHE A N 1
ATOM 948 C CA . PHE A 1 116 ? 6.812 6.486 9.454 1.00 98.38 116 PHE A CA 1
ATOM 949 C C . PHE A 1 116 ? 7.639 6.003 10.643 1.00 98.38 116 PHE A C 1
ATOM 951 O O . PHE A 1 116 ? 8.828 5.730 10.478 1.00 98.38 116 PHE A O 1
ATOM 958 N N . ALA A 1 117 ? 7.016 5.849 11.812 1.00 98.44 117 ALA A N 1
ATOM 959 C CA . ALA A 1 117 ? 7.678 5.313 12.994 1.00 98.44 117 ALA A CA 1
ATOM 960 C C . ALA A 1 117 ? 8.184 3.880 12.758 1.00 98.44 117 ALA A C 1
ATOM 962 O O . ALA A 1 117 ? 9.320 3.569 13.107 1.00 98.44 117 ALA A O 1
ATOM 963 N N . ALA A 1 118 ? 7.377 3.031 12.113 1.00 98.38 118 ALA A N 1
ATOM 964 C CA . ALA A 1 118 ? 7.764 1.664 11.769 1.00 98.38 118 ALA A CA 1
ATOM 965 C C . ALA A 1 118 ? 8.861 1.610 10.693 1.00 98.38 118 ALA A C 1
ATOM 967 O O . ALA A 1 118 ? 9.787 0.804 10.790 1.00 98.38 118 ALA A O 1
ATOM 968 N N . LYS A 1 119 ? 8.776 2.482 9.680 1.00 97.94 119 LYS A N 1
ATOM 969 C CA . LYS A 1 119 ? 9.769 2.581 8.605 1.00 97.94 119 LYS A CA 1
ATOM 970 C C . LYS A 1 119 ? 11.136 2.987 9.146 1.00 97.94 119 LYS A C 1
ATOM 972 O O . LYS A 1 119 ? 12.141 2.439 8.699 1.00 97.94 119 LYS A O 1
ATOM 977 N N . GLY A 1 120 ? 11.164 3.942 10.078 1.00 96.00 120 GLY A N 1
ATOM 978 C CA . GLY A 1 120 ? 12.388 4.554 10.585 1.00 96.00 120 GLY A CA 1
ATOM 979 C C . GLY A 1 120 ? 13.207 5.241 9.484 1.00 96.00 120 GLY A C 1
ATOM 980 O O . GLY A 1 120 ? 12.688 5.627 8.425 1.00 96.00 120 GLY A O 1
ATOM 981 N N . THR A 1 121 ? 14.508 5.382 9.741 1.00 93.06 121 THR A N 1
ATOM 982 C CA . THR A 1 121 ? 15.497 5.672 8.697 1.00 93.06 121 THR A CA 1
ATOM 983 C C . THR A 1 121 ? 15.616 4.462 7.778 1.00 93.06 121 THR A C 1
ATOM 985 O O . THR A 1 121 ? 15.533 3.319 8.236 1.00 93.06 121 THR A O 1
ATOM 988 N N . CYS A 1 122 ? 15.754 4.725 6.483 1.00 92.69 122 CYS A N 1
ATOM 989 C CA . CYS A 1 122 ? 15.828 3.679 5.482 1.00 92.69 122 CYS A CA 1
ATOM 990 C C . CYS A 1 122 ? 16.809 4.078 4.390 1.00 92.69 122 CYS A C 1
ATOM 992 O O . CYS A 1 122 ? 16.528 5.008 3.631 1.00 92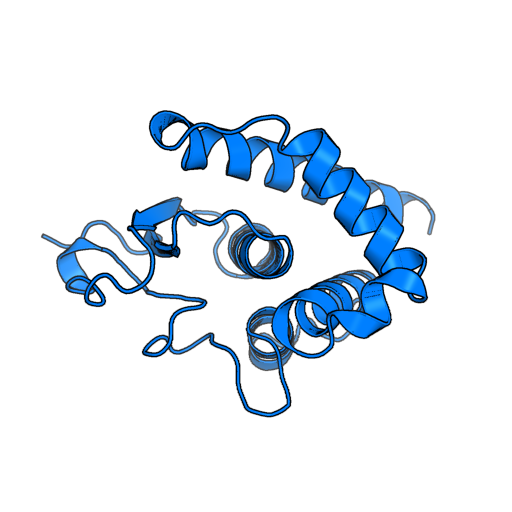.69 122 CYS A O 1
ATOM 994 N N . GLU A 1 123 ? 17.933 3.376 4.335 1.00 92.00 123 GLU A N 1
ATOM 995 C CA . GLU A 1 123 ? 18.885 3.499 3.237 1.00 92.00 123 GLU A CA 1
ATOM 996 C C . GLU A 1 123 ? 18.431 2.650 2.040 1.00 92.00 123 GLU A C 1
ATOM 998 O O . GLU A 1 123 ? 17.600 1.744 2.170 1.00 92.00 123 GLU A O 1
ATOM 1003 N N . LEU A 1 124 ? 18.964 2.938 0.851 1.00 88.25 124 LEU A N 1
ATOM 1004 C CA . LEU A 1 124 ? 18.540 2.283 -0.394 1.00 88.25 124 LEU A CA 1
ATOM 1005 C C . LEU A 1 124 ? 18.743 0.760 -0.361 1.00 88.25 124 LEU A C 1
ATOM 1007 O O . LEU A 1 124 ? 17.940 0.010 -0.914 1.00 88.25 124 LEU A O 1
ATOM 1011 N N . GLU A 1 125 ? 19.788 0.286 0.312 1.00 91.75 125 GLU A N 1
ATOM 1012 C CA . GLU A 1 125 ? 20.092 -1.138 0.468 1.00 91.75 125 GLU A CA 1
ATOM 1013 C C . GLU A 1 125 ? 19.110 -1.858 1.410 1.00 91.75 125 GLU A C 1
ATOM 1015 O O . GLU A 1 125 ? 19.028 -3.087 1.403 1.00 91.75 125 GLU A O 1
ATOM 1020 N N . GLU A 1 126 ? 18.343 -1.107 2.205 1.00 94.75 126 GLU A N 1
ATOM 1021 C CA . GLU A 1 126 ? 17.466 -1.622 3.259 1.00 94.75 126 GLU A CA 1
ATOM 1022 C C . GLU A 1 126 ? 15.979 -1.561 2.895 1.00 94.75 126 GLU A C 1
ATOM 1024 O O . GLU A 1 126 ? 15.141 -1.986 3.691 1.00 94.75 126 GLU A O 1
ATOM 1029 N N . VAL A 1 127 ? 15.633 -1.067 1.702 1.00 96.62 127 VAL A N 1
ATOM 1030 C CA . VAL A 1 127 ? 14.250 -0.779 1.275 1.00 96.62 127 VAL A CA 1
ATOM 1031 C C . VAL A 1 127 ? 13.294 -1.943 1.554 1.00 96.62 127 VAL A C 1
ATOM 1033 O O . VAL A 1 127 ? 12.235 -1.737 2.146 1.00 96.62 127 VAL A O 1
ATOM 1036 N N . ALA A 1 128 ? 13.676 -3.179 1.223 1.00 95.81 128 ALA A N 1
ATOM 1037 C CA . ALA A 1 128 ? 12.846 -4.353 1.502 1.00 95.81 128 ALA A CA 1
ATOM 1038 C C . ALA A 1 128 ? 12.601 -4.555 3.010 1.00 95.81 128 ALA A C 1
ATOM 1040 O O . ALA A 1 128 ? 11.461 -4.704 3.443 1.00 95.81 128 ALA A O 1
ATOM 1041 N N . THR A 1 129 ? 13.653 -4.473 3.826 1.00 97.06 129 THR A N 1
ATOM 1042 C CA . THR A 1 129 ? 13.568 -4.600 5.288 1.00 97.06 129 THR A CA 1
ATOM 1043 C C . THR A 1 129 ? 12.729 -3.480 5.906 1.00 97.06 129 THR A C 1
ATOM 1045 O O . THR A 1 129 ? 11.946 -3.710 6.829 1.00 97.06 129 THR A O 1
ATOM 1048 N N . CYS A 1 130 ? 12.867 -2.249 5.412 1.00 98.19 130 CYS A N 1
ATOM 1049 C CA . CYS A 1 130 ? 12.070 -1.122 5.878 1.00 98.19 130 CYS A CA 1
ATOM 1050 C C . CYS A 1 130 ? 10.592 -1.295 5.546 1.00 98.19 130 CYS A C 1
ATOM 1052 O O . CYS A 1 130 ? 9.754 -1.041 6.411 1.00 98.19 130 CYS A O 1
ATOM 1054 N N . ALA A 1 131 ? 10.281 -1.734 4.324 1.00 98.25 131 ALA A N 1
ATOM 1055 C CA . ALA A 1 131 ? 8.919 -2.051 3.936 1.00 98.25 131 ALA A CA 1
ATOM 1056 C C . ALA A 1 131 ? 8.345 -3.124 4.865 1.00 98.25 131 ALA A C 1
ATOM 1058 O O . ALA A 1 131 ? 7.324 -2.873 5.496 1.00 98.25 131 ALA A O 1
ATOM 1059 N N . ASP A 1 132 ? 9.046 -4.242 5.073 1.00 98.00 132 ASP A N 1
ATOM 1060 C CA . ASP A 1 132 ? 8.604 -5.327 5.960 1.00 98.00 132 ASP A CA 1
ATOM 1061 C C . ASP A 1 132 ? 8.276 -4.850 7.385 1.00 98.00 132 ASP A C 1
ATOM 1063 O O . ASP A 1 132 ? 7.307 -5.317 7.991 1.00 98.00 132 ASP A O 1
ATOM 1067 N N . ARG A 1 133 ? 9.043 -3.896 7.935 1.00 98.38 133 ARG A N 1
ATOM 1068 C CA . ARG A 1 133 ? 8.726 -3.291 9.243 1.00 98.38 133 ARG A CA 1
ATOM 1069 C C . ARG A 1 133 ? 7.388 -2.556 9.224 1.00 98.38 133 ARG A C 1
ATOM 1071 O O . ARG A 1 133 ? 6.597 -2.717 10.154 1.00 98.38 133 ARG A O 1
ATOM 1078 N N . VAL A 1 134 ? 7.121 -1.775 8.178 1.00 98.69 134 VAL A N 1
ATOM 1079 C CA . VAL A 1 134 ? 5.833 -1.084 8.019 1.00 98.69 134 VAL A CA 1
ATOM 1080 C C . VAL A 1 134 ? 4.701 -2.088 7.844 1.00 98.69 134 VAL A C 1
ATOM 1082 O O . VAL A 1 134 ? 3.674 -1.958 8.501 1.00 98.69 134 VAL A O 1
ATOM 1085 N N . MET A 1 135 ? 4.901 -3.116 7.022 1.00 98.38 135 MET A N 1
ATOM 1086 C CA . MET A 1 135 ? 3.898 -4.145 6.732 1.00 98.38 135 MET A CA 1
ATOM 1087 C C . MET A 1 135 ? 3.460 -4.866 8.012 1.00 98.38 135 MET A C 1
ATOM 1089 O O . MET A 1 135 ? 2.267 -4.963 8.288 1.00 98.38 135 MET A O 1
ATOM 1093 N N . ARG A 1 136 ? 4.415 -5.247 8.871 1.00 98.31 136 ARG A N 1
ATOM 1094 C CA . ARG A 1 136 ? 4.121 -5.824 10.195 1.00 98.31 136 ARG A CA 1
ATOM 1095 C C . ARG A 1 136 ? 3.381 -4.846 11.109 1.00 98.31 136 ARG A C 1
ATOM 1097 O O . ARG A 1 136 ? 2.474 -5.246 11.832 1.00 98.31 136 ARG A O 1
ATOM 1104 N N . ALA A 1 137 ? 3.746 -3.563 11.087 1.00 98.44 137 ALA A N 1
ATOM 1105 C CA . ALA A 1 137 ? 3.056 -2.548 11.882 1.00 98.44 137 ALA A CA 1
ATOM 1106 C C . ALA A 1 137 ? 1.604 -2.327 11.422 1.00 98.44 137 ALA A C 1
ATOM 1108 O O . ALA A 1 137 ? 0.741 -2.054 12.265 1.00 98.44 137 ALA A O 1
ATOM 1109 N N . LEU A 1 138 ? 1.342 -2.460 10.116 1.00 98.50 138 LEU A N 1
ATOM 1110 C CA . LEU A 1 138 ? 0.007 -2.419 9.519 1.00 98.50 138 LEU A CA 1
ATOM 1111 C C . LEU A 1 138 ? -0.808 -3.678 9.834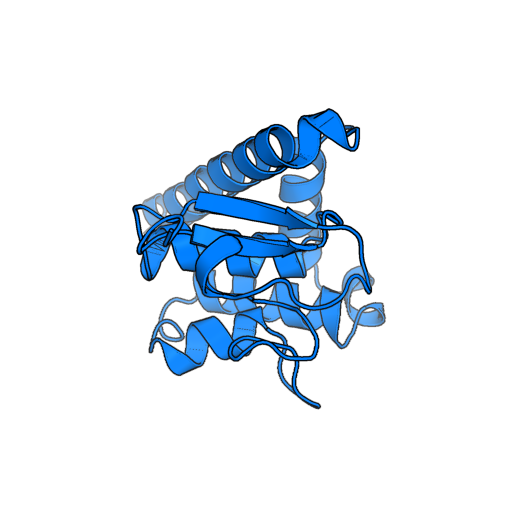 1.00 98.50 138 LEU A C 1
ATOM 1113 O O . LEU A 1 138 ? -1.996 -3.556 10.119 1.00 98.50 138 LEU A O 1
ATOM 1117 N N . ASP A 1 139 ? -0.186 -4.859 9.877 1.00 98.19 139 ASP A N 1
ATOM 1118 C CA . ASP A 1 139 ? -0.850 -6.079 10.351 1.00 98.19 139 ASP A CA 1
ATOM 1119 C C . ASP A 1 139 ? -1.360 -5.900 11.781 1.00 98.19 139 ASP A C 1
ATOM 1121 O O . ASP A 1 139 ? -2.550 -6.066 12.045 1.00 98.19 139 ASP A O 1
ATOM 1125 N N . THR A 1 140 ? -0.480 -5.455 12.684 1.00 97.75 140 THR A N 1
ATOM 1126 C CA . THR A 1 140 ? -0.854 -5.171 14.073 1.00 97.75 140 THR A CA 1
ATOM 1127 C C . THR A 1 140 ? -1.968 -4.125 14.153 1.00 97.75 140 THR A C 1
ATOM 1129 O O . THR A 1 140 ? -2.933 -4.329 14.880 1.00 97.75 140 THR A O 1
ATOM 1132 N N . TRP A 1 141 ? -1.887 -3.036 13.377 1.00 97.00 141 TRP A N 1
ATOM 1133 C CA . TRP A 1 141 ? -2.931 -2.002 13.343 1.00 97.00 141 TRP A CA 1
ATOM 1134 C C . TRP A 1 141 ? -4.290 -2.571 12.927 1.00 97.00 141 TRP A C 1
ATOM 1136 O O . TRP A 1 141 ? -5.313 -2.280 13.551 1.00 97.00 141 TRP A O 1
ATOM 1146 N N . TYR A 1 142 ? -4.304 -3.382 11.872 1.00 97.19 142 TYR A N 1
ATOM 1147 C CA . TYR A 1 142 ? -5.531 -3.937 11.326 1.00 97.19 142 TYR A CA 1
ATOM 1148 C C . TYR A 1 142 ? -6.187 -4.939 12.283 1.00 97.19 142 TYR A C 1
ATOM 1150 O O . TYR A 1 142 ? -7.418 -4.945 12.417 1.00 97.19 142 TYR A O 1
ATOM 1158 N N . ASP A 1 143 ? -5.371 -5.753 12.957 1.00 95.25 143 ASP A N 1
ATOM 1159 C CA . ASP A 1 143 ? -5.823 -6.762 13.917 1.00 95.25 143 ASP A CA 1
ATOM 1160 C C . ASP A 1 143 ? -6.314 -6.126 15.227 1.00 95.25 143 ASP A C 1
ATOM 1162 O O . ASP A 1 143 ? -7.398 -6.470 15.704 1.00 95.25 143 ASP A O 1
ATOM 1166 N N . GLU A 1 144 ? -5.608 -5.120 15.754 1.00 92.31 144 GLU A N 1
ATOM 1167 C CA . GLU A 1 144 ? -6.042 -4.324 16.916 1.00 92.31 144 GLU A CA 1
ATOM 1168 C C . GLU A 1 144 ? -7.392 -3.639 16.661 1.00 92.31 144 GLU A C 1
ATOM 1170 O O . GLU A 1 144 ? -8.297 -3.695 17.495 1.00 92.31 144 GLU A O 1
ATOM 1175 N N . ALA A 1 145 ? -7.568 -3.043 15.478 1.00 79.19 145 ALA A N 1
ATOM 1176 C CA . ALA A 1 145 ? -8.824 -2.408 15.082 1.00 79.19 145 ALA A CA 1
ATOM 1177 C C . ALA A 1 145 ? -9.988 -3.408 14.912 1.00 79.19 145 ALA A C 1
ATOM 1179 O O . ALA A 1 145 ? -11.154 -3.005 14.899 1.00 79.19 145 ALA A O 1
ATOM 1180 N N . GLY A 1 146 ? -9.686 -4.701 14.748 1.00 69.88 146 GLY A N 1
ATOM 1181 C CA . GLY A 1 146 ? -10.668 -5.784 14.669 1.00 69.88 146 GLY A CA 1
ATOM 1182 C C . GLY A 1 146 ? -11.057 -6.366 16.028 1.00 69.88 146 GLY A C 1
ATOM 1183 O O . GLY A 1 146 ? -12.212 -6.735 16.208 1.00 69.88 146 GLY A O 1
ATOM 1184 N N . ALA A 1 147 ? -10.126 -6.410 16.985 1.00 62.12 147 ALA A N 1
ATOM 1185 C CA . ALA A 1 147 ? -10.332 -6.989 18.317 1.00 62.12 147 ALA A CA 1
ATOM 1186 C C . ALA A 1 147 ? -11.243 -6.152 19.241 1.00 62.12 147 ALA A C 1
ATOM 1188 O O . ALA A 1 147 ? -11.688 -6.640 20.276 1.00 62.12 147 ALA A O 1
ATOM 1189 N N . GLY A 1 148 ? -11.515 -4.894 18.881 1.00 54.62 148 GLY A N 1
ATOM 1190 C CA . GLY A 1 148 ? -12.415 -3.994 19.609 1.00 54.62 148 GLY A CA 1
ATOM 1191 C C . GLY A 1 148 ? -13.896 -4.085 19.214 1.00 54.62 148 GLY A C 1
ATOM 1192 O O . GLY A 1 148 ? -14.639 -3.155 19.530 1.00 54.62 148 GLY A O 1
ATOM 1193 N N . ARG A 1 149 ? -14.316 -5.133 18.491 1.00 46.72 149 ARG A N 1
ATOM 1194 C CA . ARG A 1 149 ? -15.716 -5.387 18.107 1.00 46.72 149 ARG A CA 1
ATOM 1195 C C . ARG A 1 149 ? -16.243 -6.680 18.707 1.00 46.72 149 ARG A C 1
ATOM 1197 O O . ARG A 1 149 ? -15.482 -7.670 18.713 1.00 46.72 149 ARG A O 1
#

Sequence (149 aa):
AYLGKHLYTTWDSLEPDRLAVMWVFQRFVDPDARFYFVRPFSPTPDKRIFGTAFDTPESEVRRTGTQSASEKLIIDRGLDNDPRLALMARLGHVWEITPWAYATDVQVKDLSLRMFAAKGTCELEEVATCADRVMRALDTWYDEAGAGR

pLDDT: mean 91.99, std 10.78, range [46.72, 98.69]

Radius of gyration: 14.75 Å; chains: 1; bounding box: 37×36×38 Å